Protein AF-A0A957MEE4-F1 (afdb_monomer_lite)

Structure (mmCIF, N/CA/C/O backbone):
data_AF-A0A957MEE4-F1
#
_entry.id   AF-A0A957MEE4-F1
#
loop_
_atom_site.group_PDB
_atom_site.id
_atom_site.type_symbol
_atom_site.label_atom_id
_atom_site.label_alt_id
_atom_site.label_comp_id
_atom_site.label_asym_id
_atom_site.label_entity_id
_atom_site.label_seq_id
_atom_site.pdbx_PDB_ins_code
_atom_site.Cartn_x
_atom_site.Cartn_y
_atom_site.Cartn_z
_atom_site.occupancy
_atom_site.B_iso_or_equiv
_atom_site.auth_seq_id
_atom_site.auth_comp_id
_atom_site.auth_asym_id
_atom_site.auth_atom_id
_atom_site.pdbx_PDB_model_num
ATOM 1 N N . LYS A 1 1 ? 5.922 1.935 12.686 1.00 94.00 1 LYS A N 1
ATOM 2 C CA . LYS A 1 1 ? 5.487 1.019 11.599 1.00 94.00 1 LYS A CA 1
ATOM 3 C C . LYS A 1 1 ? 6.310 1.207 10.317 1.00 94.00 1 LYS A C 1
ATOM 5 O O . LYS A 1 1 ? 7.165 0.373 10.068 1.00 94.00 1 LYS A O 1
ATOM 10 N N . ARG A 1 2 ? 6.177 2.320 9.571 1.00 96.12 2 ARG A N 1
ATOM 11 C CA . ARG A 1 2 ? 6.912 2.544 8.300 1.00 96.12 2 ARG A CA 1
ATOM 12 C C . ARG A 1 2 ? 8.438 2.370 8.380 1.00 96.12 2 ARG A C 1
ATOM 14 O O . ARG A 1 2 ? 9.002 1.688 7.538 1.00 96.12 2 ARG A O 1
ATOM 21 N N . ARG A 1 3 ? 9.099 2.961 9.388 1.00 96.69 3 ARG A N 1
ATOM 22 C CA . ARG A 1 3 ? 10.560 2.837 9.585 1.00 96.69 3 ARG A CA 1
ATOM 23 C C . ARG A 1 3 ? 10.995 1.372 9.702 1.00 96.69 3 ARG A C 1
ATOM 25 O O . ARG A 1 3 ? 11.799 0.921 8.901 1.00 96.69 3 ARG A O 1
ATOM 32 N N . ALA A 1 4 ? 10.385 0.634 10.630 1.00 96.12 4 ALA A N 1
ATOM 33 C CA . ALA A 1 4 ? 10.661 -0.787 10.824 1.00 96.12 4 ALA A CA 1
ATOM 34 C C . ALA A 1 4 ? 10.406 -1.605 9.545 1.00 96.12 4 ALA A C 1
ATOM 36 O O . ALA A 1 4 ? 11.244 -2.412 9.165 1.00 96.12 4 ALA A O 1
ATOM 37 N N . ALA A 1 5 ? 9.302 -1.349 8.832 1.00 96.06 5 ALA A N 1
ATOM 38 C CA . ALA A 1 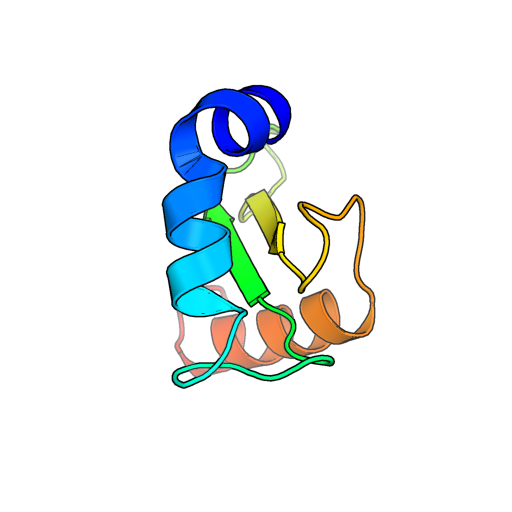5 ? 9.008 -2.033 7.572 1.00 96.06 5 ALA A CA 1
ATOM 39 C C . ALA A 1 5 ? 10.064 -1.749 6.486 1.00 96.06 5 ALA A C 1
ATOM 41 O O . ALA A 1 5 ? 10.488 -2.665 5.790 1.00 96.06 5 ALA A O 1
ATOM 42 N N . ARG A 1 6 ? 10.549 -0.507 6.377 1.00 95.75 6 ARG A N 1
ATOM 43 C CA . ARG A 1 6 ? 11.634 -0.150 5.454 1.00 95.75 6 ARG A CA 1
ATOM 44 C C . ARG A 1 6 ? 12.954 -0.834 5.814 1.00 95.75 6 ARG A C 1
ATOM 46 O O . ARG A 1 6 ? 13.651 -1.300 4.924 1.00 95.75 6 ARG A O 1
ATOM 53 N N . GLU A 1 7 ? 13.300 -0.876 7.094 1.00 97.31 7 GLU A N 1
ATOM 54 C CA . GLU A 1 7 ? 14.582 -1.422 7.559 1.00 97.31 7 GLU A CA 1
ATOM 55 C C . GLU A 1 7 ? 14.609 -2.957 7.536 1.00 97.31 7 GLU A C 1
ATOM 57 O O . GLU A 1 7 ? 15.658 -3.544 7.296 1.00 97.31 7 GLU A O 1
ATOM 62 N N . GLN A 1 8 ? 13.466 -3.612 7.759 1.00 97.50 8 GLN A N 1
ATOM 63 C CA . GLN A 1 8 ? 13.410 -5.058 8.006 1.00 97.50 8 GLN A CA 1
ATOM 64 C C . GLN A 1 8 ? 12.661 -5.834 6.910 1.00 97.50 8 GLN A C 1
ATOM 66 O O . GLN A 1 8 ? 12.936 -7.012 6.691 1.00 97.50 8 GLN A O 1
ATOM 71 N N . LEU A 1 9 ? 11.729 -5.196 6.192 1.00 96.94 9 LEU A N 1
ATOM 72 C CA . LEU A 1 9 ? 10.778 -5.861 5.286 1.00 96.94 9 LEU A CA 1
ATOM 73 C C . LEU A 1 9 ? 10.848 -5.363 3.832 1.00 96.94 9 LEU A C 1
ATOM 75 O O . LEU A 1 9 ? 9.994 -5.720 3.021 1.00 96.94 9 LEU A O 1
ATOM 79 N N . ASP A 1 10 ? 11.865 -4.581 3.451 1.00 97.56 10 ASP A N 1
ATOM 80 C CA . ASP A 1 10 ? 11.997 -4.088 2.068 1.00 97.56 10 ASP A CA 1
ATOM 81 C C . ASP A 1 10 ? 12.099 -5.223 1.031 1.00 97.56 10 ASP A C 1
ATOM 83 O O . ASP A 1 10 ? 11.636 -5.090 -0.100 1.00 97.56 10 ASP A O 1
ATOM 87 N N . HIS A 1 11 ? 12.635 -6.381 1.422 1.00 97.75 11 HIS A N 1
ATOM 88 C CA . HIS A 1 11 ? 12.667 -7.566 0.565 1.00 97.75 11 HIS A CA 1
ATOM 89 C C . HIS A 1 11 ? 11.258 -8.047 0.164 1.00 97.75 11 HIS A C 1
ATOM 91 O O . HIS A 1 11 ? 11.060 -8.445 -0.983 1.00 97.75 11 HIS A O 1
ATOM 97 N N . LEU A 1 12 ? 10.265 -7.946 1.058 1.00 97.69 12 LEU A N 1
ATOM 98 C CA . LEU A 1 12 ? 8.868 -8.265 0.743 1.00 97.69 12 LEU A CA 1
ATOM 99 C C . LEU A 1 12 ? 8.249 -7.208 -0.167 1.00 97.69 12 LEU A C 1
ATOM 101 O O . LEU A 1 12 ? 7.561 -7.555 -1.123 1.00 97.69 12 LEU A O 1
ATOM 105 N N . ARG A 1 13 ? 8.540 -5.922 0.074 1.00 97.69 13 ARG A N 1
ATOM 106 C CA . ARG A 1 13 ? 8.107 -4.842 -0.825 1.00 97.69 13 ARG A CA 1
ATOM 107 C C . ARG A 1 13 ? 8.608 -5.097 -2.246 1.00 97.69 13 ARG A C 1
ATOM 109 O O . ARG A 1 13 ? 7.809 -5.045 -3.172 1.00 97.69 13 ARG A O 1
ATOM 116 N N . ARG A 1 14 ? 9.894 -5.420 -2.425 1.00 97.88 14 ARG A N 1
ATOM 117 C CA . ARG A 1 14 ? 10.455 -5.773 -3.741 1.00 97.88 14 ARG A CA 1
ATOM 118 C C . ARG A 1 14 ? 9.753 -6.982 -4.347 1.00 97.88 14 ARG A C 1
ATOM 120 O O . ARG A 1 14 ? 9.354 -6.920 -5.499 1.00 97.88 14 ARG A O 1
ATOM 127 N N . ALA A 1 15 ? 9.533 -8.041 -3.568 1.00 98.00 15 ALA A N 1
ATOM 128 C CA . ALA A 1 15 ? 8.850 -9.239 -4.053 1.00 98.00 15 ALA A CA 1
ATOM 129 C C . ALA A 1 15 ? 7.407 -8.983 -4.532 1.00 98.00 15 ALA A C 1
ATOM 131 O O . ALA A 1 15 ? 6.945 -9.707 -5.416 1.00 98.00 15 ALA A O 1
ATOM 132 N N . LEU A 1 16 ? 6.714 -7.995 -3.950 1.00 97.62 16 LEU A N 1
ATOM 133 C CA . LEU A 1 16 ? 5.338 -7.613 -4.289 1.00 97.62 16 LEU A CA 1
ATOM 134 C C . LEU A 1 16 ? 5.254 -6.553 -5.399 1.00 97.62 16 LEU A C 1
ATOM 136 O O . LEU A 1 16 ? 4.347 -6.617 -6.220 1.00 97.62 16 LEU A O 1
ATOM 140 N N . MET A 1 17 ? 6.160 -5.570 -5.409 1.00 98.06 17 MET A N 1
ATOM 141 C CA . MET A 1 17 ? 6.094 -4.405 -6.305 1.00 98.06 17 MET A CA 1
ATOM 142 C C . MET A 1 17 ? 6.907 -4.579 -7.588 1.00 98.06 17 MET A C 1
ATOM 144 O O . MET A 1 17 ? 6.551 -3.998 -8.607 1.00 98.06 17 MET A O 1
ATOM 148 N N . TRP A 1 18 ? 8.008 -5.333 -7.558 1.00 98.44 18 TRP A N 1
ATOM 149 C CA . TRP A 1 18 ? 8.840 -5.543 -8.743 1.00 98.44 18 TRP A CA 1
ATOM 150 C C . TRP A 1 18 ? 8.326 -6.701 -9.595 1.00 98.44 18 TRP A C 1
ATOM 152 O O . TRP A 1 18 ? 7.575 -7.573 -9.141 1.00 98.44 18 TRP A O 1
ATOM 162 N N . GLU A 1 19 ? 8.765 -6.718 -10.850 1.00 98.25 19 GLU A N 1
ATOM 163 C CA . GLU A 1 19 ? 8.559 -7.856 -11.736 1.00 98.25 19 GLU A CA 1
ATOM 164 C C . GLU A 1 19 ? 9.124 -9.147 -11.108 1.00 98.25 19 GLU A C 1
ATOM 166 O O . GLU A 1 19 ? 10.142 -9.113 -10.406 1.00 98.25 19 GLU A O 1
ATOM 171 N N . PRO A 1 20 ? 8.461 -10.298 -11.314 1.00 97.69 20 PRO A N 1
ATOM 172 C CA . PRO A 1 20 ?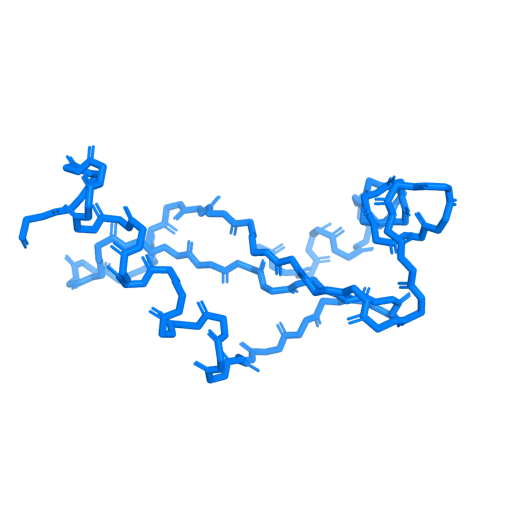 7.344 -10.517 -12.242 1.00 97.69 20 PRO A CA 1
ATOM 173 C C . PRO A 1 20 ? 5.943 -10.293 -11.641 1.00 97.69 20 PRO A C 1
ATOM 175 O O . PRO A 1 20 ? 4.956 -10.521 -12.331 1.00 97.69 20 PRO A O 1
ATOM 178 N N . ARG A 1 21 ? 5.821 -9.929 -10.355 1.00 98.25 21 ARG A N 1
ATOM 179 C CA . ARG A 1 21 ? 4.503 -9.796 -9.696 1.00 98.25 21 ARG A CA 1
ATOM 180 C C . ARG A 1 21 ? 3.891 -8.413 -9.872 1.00 98.25 21 ARG A C 1
ATOM 182 O O . ARG A 1 21 ? 2.680 -8.301 -10.025 1.00 98.25 21 ARG A O 1
ATOM 189 N N . GLY A 1 22 ? 4.729 -7.385 -9.818 1.00 97.69 22 GLY A N 1
ATOM 190 C CA . GLY A 1 22 ? 4.358 -6.014 -10.130 1.00 97.69 22 GLY A CA 1
ATOM 191 C C . GLY A 1 22 ? 5.016 -5.537 -11.419 1.00 97.69 22 GLY A C 1
ATOM 192 O O . GLY A 1 22 ? 5.287 -6.321 -12.324 1.00 97.69 22 GLY A O 1
ATOM 193 N N . HIS A 1 23 ? 5.265 -4.236 -11.484 1.00 98.12 23 HIS A N 1
ATOM 194 C CA . HIS A 1 23 ? 5.917 -3.530 -12.585 1.00 98.12 23 HIS A CA 1
ATOM 195 C C . HIS A 1 23 ? 6.415 -2.170 -12.072 1.00 98.12 23 HIS A C 1
ATOM 197 O O . HIS A 1 23 ? 6.178 -1.812 -10.915 1.00 98.12 23 HIS A O 1
ATOM 203 N N . ALA A 1 24 ? 7.103 -1.402 -12.920 1.00 97.12 24 ALA A N 1
ATOM 204 C CA . ALA A 1 24 ? 7.713 -0.125 -12.539 1.00 97.12 24 ALA A CA 1
ATOM 205 C C . ALA A 1 24 ? 6.737 0.857 -11.861 1.00 97.12 24 ALA A C 1
ATOM 207 O O . ALA A 1 24 ? 7.135 1.544 -10.925 1.00 97.12 24 ALA A O 1
ATOM 208 N N . ASP A 1 25 ? 5.469 0.863 -12.273 1.00 96.88 25 ASP A N 1
ATOM 209 C CA . ASP A 1 25 ? 4.421 1.757 -11.757 1.00 96.88 25 ASP A CA 1
ATOM 210 C C . ASP A 1 25 ? 3.479 1.093 -10.732 1.00 96.88 25 ASP A C 1
ATOM 212 O O . ASP A 1 25 ? 2.436 1.652 -10.394 1.00 96.88 25 ASP A O 1
ATOM 216 N N . MET A 1 26 ? 3.809 -0.110 -10.243 1.00 97.44 26 MET A N 1
ATOM 217 C CA . MET A 1 26 ? 2.973 -0.819 -9.272 1.00 97.44 26 MET A CA 1
ATOM 218 C C . MET A 1 26 ? 2.931 -0.078 -7.933 1.00 97.44 26 MET A C 1
ATOM 220 O O . MET A 1 26 ? 3.955 0.370 -7.402 1.00 97.44 26 MET A O 1
ATOM 224 N N . TYR A 1 27 ? 1.731 -0.023 -7.358 1.00 97.31 27 TYR A N 1
ATOM 225 C CA . TYR A 1 27 ? 1.461 0.591 -6.068 1.00 97.31 27 TYR A CA 1
ATOM 226 C C . TYR A 1 27 ? 0.691 -0.376 -5.171 1.00 97.31 27 TYR A C 1
ATOM 228 O O . TYR A 1 27 ? -0.216 -1.074 -5.619 1.00 97.31 27 TYR A O 1
ATOM 236 N N . GLY A 1 28 ? 1.045 -0.415 -3.891 1.00 96.62 28 GLY A N 1
ATOM 237 C CA . GLY A 1 28 ? 0.458 -1.327 -2.915 1.00 96.62 28 GLY A CA 1
ATOM 238 C C . GLY A 1 28 ? -0.006 -0.620 -1.651 1.00 96.62 28 GLY A C 1
ATOM 239 O O . GLY A 1 28 ? 0.472 0.460 -1.302 1.00 96.62 28 GLY A O 1
ATOM 240 N N . ALA A 1 29 ? -0.914 -1.271 -0.931 1.00 96.94 29 ALA A N 1
ATOM 241 C CA . ALA A 1 29 ? -1.387 -0.850 0.379 1.00 96.94 29 ALA A CA 1
ATOM 242 C C . ALA A 1 29 ? -1.331 -2.034 1.350 1.00 96.94 29 ALA A C 1
ATOM 244 O O . ALA A 1 29 ? -1.941 -3.071 1.107 1.00 96.94 29 ALA A O 1
ATOM 245 N N . LEU A 1 30 ? -0.594 -1.876 2.449 1.00 95.69 30 LEU A N 1
ATOM 246 C CA . LEU A 1 30 ? -0.549 -2.838 3.546 1.00 95.69 30 LEU A CA 1
ATOM 247 C C . LEU A 1 30 ? -1.389 -2.311 4.710 1.00 95.69 30 LEU A C 1
ATOM 249 O O . LEU A 1 30 ? -1.050 -1.279 5.294 1.00 95.69 30 LEU A O 1
ATOM 253 N N . LEU A 1 31 ? -2.461 -3.027 5.044 1.00 95.25 31 LEU A N 1
ATOM 254 C CA . LEU A 1 31 ? -3.340 -2.679 6.159 1.00 95.25 31 LEU A CA 1
ATOM 255 C C . LEU A 1 31 ? -2.666 -3.008 7.496 1.00 95.25 31 LEU A C 1
ATOM 257 O O . LEU A 1 31 ? -1.943 -3.996 7.624 1.00 95.25 31 LEU A O 1
ATOM 261 N N . THR A 1 32 ? -2.881 -2.162 8.496 1.00 96.25 32 THR A N 1
ATOM 262 C CA . THR A 1 32 ? -2.383 -2.335 9.864 1.00 96.25 32 THR A CA 1
ATOM 263 C C . THR A 1 32 ? -3.419 -1.812 10.850 1.00 96.25 32 THR A C 1
ATOM 265 O O . THR A 1 32 ? -4.286 -1.042 10.459 1.00 96.25 32 THR A O 1
ATOM 268 N N . GLU A 1 33 ? -3.251 -2.101 12.138 1.00 96.38 33 GLU A N 1
ATOM 269 C CA . GLU A 1 33 ? -4.060 -1.450 13.176 1.00 96.38 33 GLU A CA 1
ATOM 270 C C . GLU A 1 33 ? -3.996 0.091 13.094 1.00 96.38 33 GLU A C 1
ATOM 272 O O . GLU A 1 33 ? -2.925 0.646 12.780 1.00 96.38 33 GLU A O 1
ATOM 277 N N . PRO A 1 34 ? -5.084 0.803 13.415 1.00 97.06 34 PRO A N 1
ATOM 278 C CA . PRO A 1 34 ? -5.047 2.249 13.593 1.00 97.06 34 PRO A CA 1
ATOM 279 C C . PRO A 1 34 ? -4.099 2.627 14.746 1.00 97.06 34 PRO A C 1
ATOM 281 O O . PRO A 1 34 ? -3.678 1.794 15.552 1.00 97.06 34 PRO A O 1
ATOM 284 N N . VAL A 1 35 ? -3.677 3.891 14.791 1.00 97.12 35 VAL A N 1
ATOM 285 C CA . VAL A 1 35 ? -2.836 4.423 15.888 1.00 97.12 35 VAL A CA 1
ATOM 286 C C . VAL A 1 35 ? -3.553 5.482 16.719 1.00 97.12 35 VAL A C 1
ATOM 288 O O . VAL A 1 35 ? -3.014 5.924 17.731 1.00 97.12 35 VAL A O 1
ATOM 291 N N . THR A 1 36 ? -4.749 5.883 16.295 1.00 97.19 36 THR A N 1
ATOM 292 C CA . THR A 1 36 ? -5.631 6.806 17.004 1.00 97.19 36 THR A CA 1
ATOM 293 C C . THR A 1 36 ? -6.939 6.088 17.352 1.00 97.19 36 THR A C 1
ATOM 295 O O . THR A 1 36 ? -7.312 5.155 16.641 1.00 97.19 36 THR A O 1
ATOM 298 N N . PRO A 1 37 ? -7.630 6.478 18.440 1.00 96.31 37 PRO A N 1
ATOM 299 C CA . PRO A 1 37 ? -8.871 5.819 18.861 1.00 96.31 37 PRO A CA 1
ATOM 300 C C . PRO A 1 37 ? -10.043 5.967 17.881 1.00 96.31 37 PRO A C 1
ATOM 302 O O . PRO A 1 37 ? -10.995 5.203 17.961 1.00 96.31 37 PRO A O 1
ATOM 305 N N . ASP A 1 38 ? -9.992 6.970 17.008 1.00 96.50 38 ASP A N 1
ATOM 306 C CA . ASP A 1 38 ? -11.006 7.319 16.010 1.00 96.50 38 ASP A CA 1
ATOM 307 C C . ASP A 1 38 ? -10.700 6.767 14.609 1.00 96.50 38 ASP A C 1
ATOM 309 O O . ASP A 1 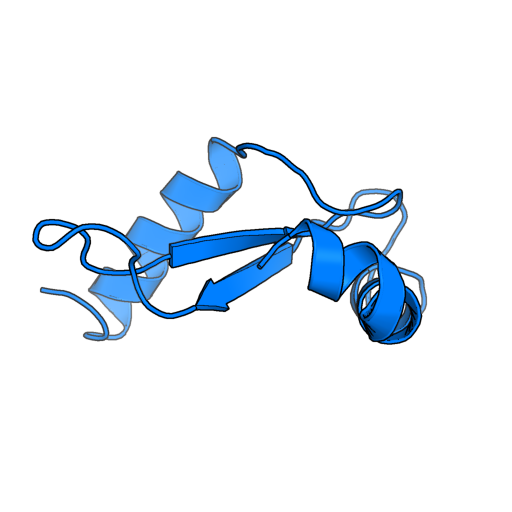38 ? -11.451 7.024 13.676 1.00 96.50 38 ASP A O 1
ATOM 313 N N . GLY A 1 39 ? -9.580 6.060 14.435 1.00 94.88 39 GLY A N 1
ATOM 314 C CA . GLY A 1 39 ? -9.216 5.473 13.151 1.00 94.88 39 GLY A CA 1
ATOM 315 C C . GLY A 1 39 ? -9.782 4.067 12.996 1.00 94.88 39 GLY A C 1
ATOM 316 O O . GLY A 1 39 ? -9.586 3.238 13.878 1.00 94.88 39 GLY A O 1
ATOM 317 N N . ASP A 1 40 ? -10.383 3.768 11.845 1.00 95.38 40 ASP A N 1
ATOM 318 C CA . ASP A 1 40 ? -10.878 2.418 11.540 1.00 95.38 40 ASP A CA 1
ATOM 319 C C . ASP A 1 40 ? -9.746 1.453 11.144 1.00 95.38 40 ASP A C 1
ATOM 321 O O . ASP A 1 40 ? -9.771 0.262 11.447 1.00 95.38 40 ASP A O 1
ATOM 325 N N . LEU A 1 41 ? -8.707 1.974 10.477 1.00 95.50 41 LEU A N 1
ATOM 326 C CA . LEU A 1 41 ? -7.492 1.239 10.126 1.00 95.50 41 LEU A CA 1
ATOM 327 C C . LEU A 1 41 ? -6.280 2.161 9.961 1.00 95.50 41 LEU A C 1
ATOM 329 O O . LEU A 1 41 ? -6.386 3.370 9.764 1.00 95.50 41 LEU A O 1
ATOM 333 N N . GLY A 1 42 ? -5.092 1.565 9.964 1.00 95.75 42 GLY A N 1
ATOM 334 C CA . GLY A 1 42 ? -3.867 2.171 9.457 1.00 95.75 42 GLY A CA 1
ATOM 335 C C . GLY A 1 42 ? -3.470 1.576 8.106 1.00 95.75 42 GLY A C 1
ATOM 336 O O . GLY A 1 42 ? -3.734 0.411 7.822 1.00 95.75 42 GLY A O 1
ATOM 337 N N . VAL A 1 43 ? -2.751 2.344 7.289 1.00 96.88 43 VAL A N 1
ATOM 338 C CA . VAL A 1 43 ? -2.219 1.867 6.005 1.00 96.88 43 VAL A CA 1
ATOM 339 C C . VAL A 1 43 ? -0.760 2.277 5.816 1.00 96.88 43 VAL A C 1
ATOM 341 O O . VAL A 1 43 ? -0.361 3.401 6.125 1.00 96.88 43 VAL A O 1
ATOM 344 N N . LEU A 1 44 ? 0.052 1.358 5.291 1.00 96.81 44 LEU A N 1
ATOM 345 C CA . LEU A 1 44 ? 1.370 1.648 4.734 1.00 96.81 44 LEU A CA 1
ATOM 346 C C . LEU A 1 44 ? 1.320 1.496 3.217 1.00 96.81 44 LEU A C 1
ATOM 348 O O . LEU A 1 44 ? 1.125 0.398 2.700 1.00 96.81 44 LEU A O 1
ATOM 352 N N . PHE A 1 45 ? 1.539 2.596 2.508 1.00 97.56 45 PHE A N 1
ATOM 353 C CA . PHE A 1 45 ? 1.628 2.588 1.055 1.00 97.56 4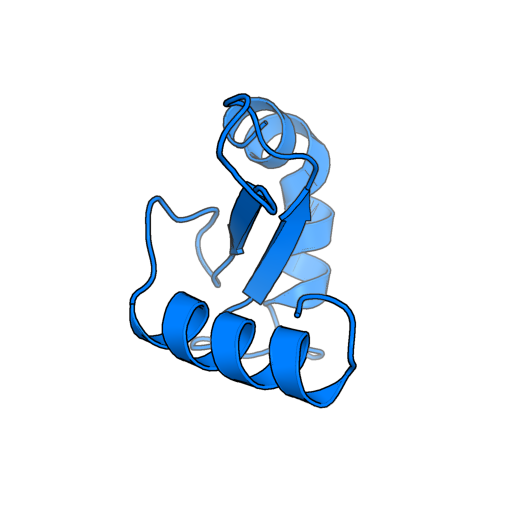5 PHE A CA 1
ATOM 354 C C . PHE A 1 45 ? 3.015 2.147 0.576 1.00 97.56 45 PHE A C 1
ATOM 356 O O . PHE A 1 45 ? 4.033 2.515 1.168 1.00 97.56 45 PHE A O 1
ATOM 363 N N . LEU A 1 46 ? 3.041 1.372 -0.505 1.00 96.44 46 LEU A N 1
ATOM 364 C CA . LEU A 1 46 ? 4.215 0.730 -1.095 1.00 96.44 46 LEU A CA 1
ATOM 365 C C . LEU A 1 46 ? 4.318 1.121 -2.569 1.00 96.44 46 LEU A C 1
ATOM 367 O O . LEU A 1 46 ? 3.304 1.182 -3.253 1.00 96.44 46 LEU A O 1
ATOM 371 N N . HIS A 1 47 ? 5.530 1.327 -3.067 1.00 96.25 47 HIS A N 1
ATOM 372 C CA . HIS A 1 47 ? 5.800 1.480 -4.497 1.00 96.25 47 HIS A CA 1
ATOM 373 C C . HIS A 1 47 ? 7.170 0.894 -4.852 1.00 96.25 47 HIS A C 1
ATOM 375 O O . HIS A 1 47 ? 7.886 0.358 -3.996 1.00 96.25 47 HIS A O 1
ATOM 381 N N . ASN A 1 48 ? 7.541 0.981 -6.126 1.00 95.19 48 ASN A N 1
ATOM 382 C CA . ASN A 1 48 ? 8.794 0.478 -6.695 1.00 95.19 48 ASN A CA 1
ATOM 383 C C . ASN A 1 48 ? 10.083 0.925 -5.960 1.00 95.19 48 ASN A C 1
ATOM 385 O O . ASN A 1 48 ? 11.033 0.140 -5.886 1.00 95.19 48 ASN A O 1
ATOM 389 N N . GLU A 1 49 ? 10.100 2.113 -5.356 1.00 94.94 49 GLU A N 1
ATOM 390 C CA . GLU A 1 49 ? 11.261 2.727 -4.695 1.00 94.94 49 GLU A CA 1
ATOM 391 C C . GLU A 1 49 ? 11.198 2.683 -3.160 1.00 94.94 49 GLU A C 1
ATOM 393 O O . GLU A 1 49 ? 12.194 2.964 -2.492 1.00 94.94 49 GLU A O 1
ATOM 398 N N . GLY A 1 50 ? 10.059 2.317 -2.560 1.00 95.75 50 GLY A N 1
ATOM 399 C CA . GLY A 1 50 ? 9.960 2.280 -1.104 1.00 95.75 50 GLY A CA 1
ATOM 400 C C . GLY A 1 50 ? 8.549 2.366 -0.536 1.00 95.75 50 GLY A C 1
ATOM 401 O O . GLY A 1 50 ? 7.584 1.852 -1.098 1.00 95.75 50 GLY A O 1
ATOM 402 N N . PHE A 1 51 ? 8.468 2.981 0.643 1.00 95.94 51 PHE A N 1
ATOM 403 C CA . PHE A 1 51 ? 7.233 3.179 1.393 1.00 95.94 51 PHE A CA 1
ATOM 404 C C . PHE A 1 51 ? 6.840 4.655 1.342 1.00 95.94 51 PHE A C 1
ATOM 406 O O . PHE A 1 51 ? 7.614 5.510 1.783 1.00 95.94 51 PHE A O 1
ATOM 413 N N . SER A 1 52 ? 5.627 4.940 0.876 1.00 91.69 52 SER A N 1
ATOM 414 C CA . SER A 1 52 ? 5.110 6.303 0.749 1.00 91.69 52 SER A CA 1
ATOM 415 C C . SER A 1 52 ? 4.477 6.817 2.049 1.00 91.69 52 SER A C 1
ATOM 417 O O . SER A 1 52 ? 4.211 6.071 2.999 1.00 91.69 52 SER A O 1
ATOM 419 N N . THR A 1 53 ? 4.268 8.130 2.113 1.00 90.00 53 THR A N 1
ATOM 420 C CA . THR A 1 53 ? 3.576 8.821 3.204 1.00 90.00 53 THR A CA 1
ATOM 421 C C . THR A 1 53 ? 2.061 8.803 3.023 1.00 90.00 53 THR A C 1
ATOM 423 O O . THR A 1 53 ? 1.366 8.395 3.948 1.00 90.00 53 THR A O 1
ATOM 426 N N . MET A 1 54 ? 1.558 9.213 1.857 1.00 89.69 54 MET A N 1
ATOM 427 C CA . MET A 1 54 ? 0.132 9.266 1.520 1.00 89.69 54 MET A CA 1
ATOM 428 C C . MET A 1 54 ? -0.059 8.994 0.023 1.00 89.69 54 MET A C 1
ATOM 430 O O . MET A 1 54 ? 0.806 9.331 -0.785 1.00 89.69 54 MET A O 1
ATOM 434 N N . CYS A 1 55 ? -1.180 8.370 -0.341 1.00 92.12 55 CYS A N 1
ATOM 435 C CA . CYS A 1 55 ? -1.556 8.115 -1.726 1.00 92.12 55 CYS A CA 1
ATOM 436 C C . CYS A 1 55 ? -3.063 8.320 -1.935 1.00 92.12 55 CYS A C 1
ATOM 438 O O . CYS A 1 55 ? -3.864 7.511 -1.473 1.00 92.12 55 CYS A O 1
ATOM 440 N N . GLY A 1 56 ? -3.456 9.375 -2.657 1.00 95.38 56 GLY A N 1
ATOM 441 C CA . GLY A 1 56 ? -4.871 9.710 -2.859 1.00 95.38 56 GLY A CA 1
ATOM 442 C C . GLY A 1 56 ? -5.654 8.627 -3.609 1.00 95.38 56 GLY A C 1
ATOM 443 O O . GLY A 1 56 ? -6.711 8.208 -3.145 1.00 95.38 56 GLY A O 1
ATOM 444 N N . HIS A 1 57 ? -5.113 8.106 -4.720 1.00 96.50 57 HIS A N 1
ATOM 445 C CA . HIS A 1 57 ? -5.774 7.023 -5.464 1.00 96.50 57 HIS A CA 1
ATOM 446 C C . HIS A 1 57 ? -5.890 5.743 -4.623 1.00 96.50 57 HIS A C 1
ATOM 448 O O . HIS A 1 57 ? -6.894 5.039 -4.702 1.00 96.50 57 HIS A O 1
ATOM 454 N N . GLY A 1 58 ? -4.882 5.466 -3.786 1.00 95.62 58 GLY A N 1
ATOM 455 C CA . GLY A 1 58 ? -4.857 4.303 -2.906 1.00 95.62 58 GLY A CA 1
ATOM 456 C C . GLY A 1 58 ? -5.929 4.390 -1.827 1.00 95.62 58 GLY A C 1
ATOM 457 O O . GLY A 1 58 ? -6.607 3.404 -1.569 1.00 95.62 58 GLY A O 1
ATOM 458 N N . VAL A 1 59 ? -6.139 5.575 -1.247 1.00 96.38 59 VAL A N 1
ATOM 459 C CA . VAL A 1 59 ? -7.210 5.810 -0.266 1.00 96.38 59 VAL A CA 1
ATOM 460 C C . VAL A 1 59 ? -8.592 5.620 -0.891 1.00 96.38 59 VAL A C 1
ATOM 462 O O . VAL A 1 59 ? -9.424 4.942 -0.299 1.00 96.38 59 VAL A O 1
ATOM 465 N N . ILE A 1 60 ? -8.833 6.153 -2.096 1.00 97.69 60 ILE A N 1
ATOM 466 C CA . ILE A 1 60 ? -10.123 5.988 -2.791 1.00 97.69 60 ILE A CA 1
ATOM 467 C C . ILE A 1 60 ? -10.404 4.504 -3.069 1.00 97.69 60 ILE A C 1
ATOM 469 O O . ILE A 1 60 ? -11.503 4.020 -2.797 1.00 97.69 60 ILE A O 1
ATOM 473 N N . ALA A 1 61 ? -9.407 3.769 -3.573 1.00 97.31 61 ALA A N 1
ATOM 474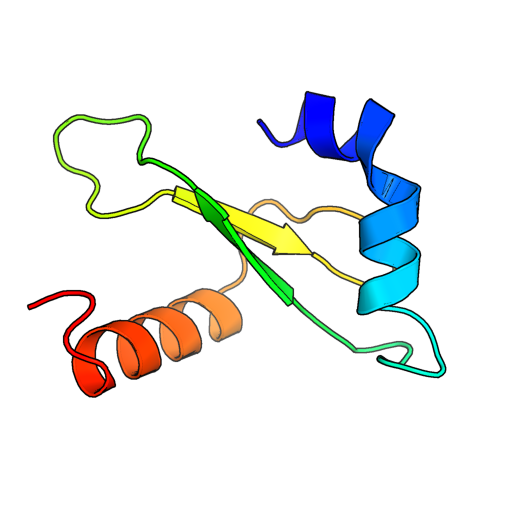 C CA . ALA A 1 61 ? -9.536 2.340 -3.847 1.00 97.31 61 ALA A CA 1
ATOM 475 C C . ALA A 1 61 ? -9.778 1.522 -2.567 1.00 97.31 61 ALA A C 1
ATOM 477 O O . ALA A 1 61 ? -10.631 0.637 -2.560 1.00 97.31 61 ALA A O 1
ATOM 478 N N . LEU A 1 62 ? -9.066 1.842 -1.481 1.00 96.81 62 LEU A N 1
ATOM 479 C CA . LEU A 1 62 ? -9.255 1.196 -0.183 1.00 96.81 62 LEU A CA 1
ATOM 480 C C . LEU A 1 62 ? -10.652 1.438 0.373 1.00 96.81 62 LEU A C 1
ATOM 482 O O . LEU A 1 62 ? -11.305 0.474 0.747 1.00 96.81 62 LEU A O 1
ATOM 486 N N . ALA A 1 63 ? -11.126 2.685 0.384 1.00 96.12 63 ALA A N 1
ATOM 487 C CA . ALA A 1 63 ? -12.470 3.002 0.856 1.00 96.12 63 ALA A CA 1
ATOM 488 C C . ALA A 1 63 ? -13.528 2.194 0.088 1.00 96.12 63 ALA A C 1
ATOM 490 O O . ALA A 1 63 ? -14.407 1.597 0.700 1.00 96.12 63 ALA A O 1
ATOM 491 N N . LYS A 1 64 ? -13.397 2.095 -1.244 1.00 97.56 64 LYS A N 1
ATOM 492 C CA . LYS A 1 64 ? -14.312 1.290 -2.061 1.00 97.56 64 LYS A CA 1
ATOM 493 C C . LYS A 1 64 ? -14.277 -0.189 -1.685 1.00 97.56 64 LYS A C 1
ATOM 495 O O . LYS A 1 64 ? -15.327 -0.769 -1.440 1.00 97.56 64 LYS A O 1
ATOM 500 N N . VAL A 1 65 ? -13.088 -0.792 -1.653 1.00 97.38 65 VAL A N 1
ATOM 501 C CA . VAL A 1 65 ? -12.948 -2.229 -1.384 1.00 97.38 65 VAL A CA 1
ATOM 502 C C . VAL A 1 65 ? -13.402 -2.572 0.029 1.00 97.38 65 VAL A C 1
ATOM 504 O O . VAL A 1 65 ? -14.096 -3.563 0.188 1.00 97.38 65 VAL A O 1
ATOM 507 N N . LEU A 1 66 ? -13.052 -1.767 1.034 1.00 96.88 66 LEU A N 1
ATOM 508 C CA . LEU A 1 66 ? -13.398 -2.045 2.430 1.00 96.88 66 LEU A CA 1
ATOM 509 C C . LEU A 1 66 ? -14.911 -2.011 2.672 1.00 96.88 66 LEU A C 1
ATOM 511 O O . LEU A 1 66 ? -15.414 -2.873 3.388 1.00 96.88 66 LEU A O 1
ATOM 515 N N . LEU A 1 67 ? -15.620 -1.073 2.036 1.00 96.88 67 LEU A N 1
ATOM 516 C CA . LEU A 1 67 ? -17.083 -1.014 2.076 1.00 96.88 67 LEU A CA 1
ATOM 517 C C . LEU A 1 67 ? -17.716 -2.168 1.281 1.00 96.88 67 LEU A C 1
ATOM 519 O O . LEU A 1 67 ? -18.659 -2.801 1.743 1.00 96.88 67 LEU A O 1
ATOM 523 N N . ASP A 1 68 ? -17.182 -2.494 0.100 1.00 97.94 68 ASP A N 1
ATOM 524 C CA . ASP A 1 68 ? -17.718 -3.576 -0.741 1.00 97.94 68 ASP A CA 1
ATOM 525 C C . ASP A 1 68 ? -17.580 -4.962 -0.111 1.00 97.94 68 ASP A C 1
ATOM 527 O O . ASP A 1 68 ? -18.410 -5.841 -0.348 1.00 97.94 68 ASP A O 1
ATOM 531 N N . THR A 1 69 ? -16.501 -5.185 0.638 1.00 96.94 69 THR A N 1
ATOM 532 C CA . THR A 1 69 ? -16.221 -6.471 1.279 1.00 96.94 69 THR A CA 1
ATOM 533 C C . THR A 1 69 ? -16.818 -6.578 2.679 1.00 96.94 69 THR A C 1
ATOM 535 O O . THR A 1 69 ? -16.678 -7.635 3.295 1.00 96.94 69 THR A O 1
ATOM 538 N N . GLY A 1 70 ? -17.466 -5.522 3.189 1.00 95.56 70 GLY A N 1
ATOM 539 C CA . GLY A 1 70 ? -17.966 -5.463 4.566 1.00 95.56 70 GLY A CA 1
ATOM 540 C C . GLY A 1 70 ? -16.848 -5.534 5.609 1.00 95.56 70 GLY A C 1
ATOM 541 O O . GLY A 1 70 ? -17.054 -6.022 6.716 1.00 95.56 70 GLY A O 1
ATOM 542 N N . MET A 1 71 ? -15.630 -5.123 5.240 1.00 94.00 71 MET A N 1
ATOM 543 C CA . MET A 1 71 ? -14.525 -4.974 6.191 1.00 94.00 71 MET A CA 1
ATOM 544 C C . MET A 1 71 ? -14.660 -3.693 7.016 1.00 94.00 71 MET A C 1
ATOM 546 O O . MET A 1 71 ? -14.061 -3.613 8.085 1.00 94.00 71 MET A O 1
ATOM 550 N N . LEU A 1 72 ? -15.412 -2.716 6.505 1.00 91.75 72 LEU A N 1
ATOM 551 C CA . LEU A 1 72 ? -15.881 -1.517 7.192 1.00 91.75 72 LEU A CA 1
ATOM 552 C C . LEU A 1 72 ? -17.335 -1.241 6.795 1.00 91.75 72 LEU A C 1
ATOM 554 O O . LEU A 1 72 ? -17.738 -1.620 5.692 1.00 91.75 72 LEU A O 1
ATOM 558 N N . ASP A 1 73 ? -18.060 -0.548 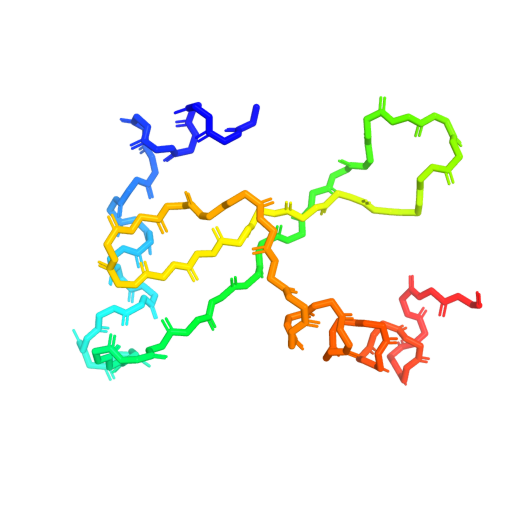7.673 1.00 85.19 73 ASP A N 1
ATOM 559 C CA . ASP A 1 73 ? -19.471 -0.169 7.514 1.00 85.19 73 ASP A CA 1
ATOM 560 C C . ASP A 1 73 ? -19.649 1.343 7.293 1.00 85.19 73 ASP A C 1
ATOM 562 O O . ASP A 1 73 ? -18.928 2.135 7.947 1.00 85.19 73 ASP A O 1
#

Radius of gyration: 12.96 Å; chains: 1; bounding box: 34×20×31 Å

Sequence (73 aa):
KRRAAREQLDHLRRALMWEPRGHADMYGALLTEPVTPDGDLGVLFLHNEGFSTMCGHGVIALAKVLLDTGMLD

pLDDT: mean 96.16, std 2.17, range [85.19, 98.44]

Secondary structure (DSSP, 8-state):
-HHHHHHHSHHHHHHHHSTTTS-TT-EEEEEE--SSTT-S-EEEEEETTEEES--HHHHHHHHHHHHHTTS--

Foldseek 3Di:
DQVCCQVPPVVVLCVCAPPPNHHQFDKDWDWADDPDPPDLTDIWIGHPVGTDDDDPVVVVVCVVVCVVVVVDD